Protein AF-A0A7V5F1Z1-F1 (afdb_monomer_lite)

Radius of gyration: 13.35 Å; chains: 1; bounding box: 34×34×30 Å

Secondary structure (DSSP, 8-state):
--SSSS-HHHHHHHHHHHHHTTTS--EEE-SSEEEEE--S-EEEE--TT-EEEEEESS-EEEEEESBSS-EEEEEE-TTS--EEEEEBSSSEEEEEEESS-EEEEEEGGGHHHHHHHHSPTT-

Structure (mmCIF, N/CA/C/O backbone):
data_AF-A0A7V5F1Z1-F1
#
_entry.id   AF-A0A7V5F1Z1-F1
#
loop_
_atom_site.group_PDB
_atom_site.id
_atom_site.type_symbol
_atom_site.label_atom_id
_atom_site.label_alt_id
_atom_site.label_comp_id
_atom_site.label_asym_id
_atom_site.label_entity_id
_atom_site.label_seq_id
_atom_site.pdbx_PDB_ins_code
_atom_site.Cartn_x
_atom_site.Cartn_y
_atom_site.Cartn_z
_atom_site.occupancy
_atom_site.B_iso_or_equiv
_atom_site.auth_seq_id
_atom_site.auth_comp_id
_atom_site.auth_asym_id
_atom_site.auth_atom_id
_atom_site.pdbx_PDB_model_num
ATOM 1 N N . ALA A 1 1 ? -10.907 -19.583 0.694 1.00 43.84 1 ALA A N 1
ATOM 2 C CA . ALA A 1 1 ? -9.709 -19.929 -0.097 1.00 43.84 1 ALA A CA 1
ATOM 3 C C . ALA A 1 1 ? -9.847 -19.458 -1.551 1.00 43.84 1 ALA A C 1
ATOM 5 O O . ALA A 1 1 ? -10.687 -19.985 -2.271 1.00 43.84 1 ALA A O 1
ATOM 6 N N . GLY A 1 2 ? -9.036 -18.472 -1.953 1.00 64.31 2 GLY A N 1
ATOM 7 C CA . GLY A 1 2 ? -8.960 -17.896 -3.307 1.00 64.31 2 GLY A CA 1
ATOM 8 C C . GLY A 1 2 ? -7.517 -17.901 -3.836 1.00 64.31 2 GLY A C 1
ATOM 9 O O . GLY A 1 2 ? -6.840 -18.919 -3.714 1.00 64.31 2 GLY A O 1
ATOM 10 N N . PHE A 1 3 ? -7.046 -16.772 -4.379 1.00 66.44 3 PHE A N 1
ATOM 11 C CA . PHE A 1 3 ? -5.715 -16.599 -4.996 1.00 66.44 3 PHE A CA 1
ATOM 12 C C . PHE A 1 3 ? -4.538 -16.422 -4.008 1.00 66.44 3 PHE A C 1
ATOM 14 O O . PHE A 1 3 ? -3.399 -16.297 -4.446 1.00 66.44 3 PHE A O 1
ATOM 21 N N . MET A 1 4 ? -4.789 -16.426 -2.692 1.00 75.38 4 MET A N 1
ATOM 22 C CA . MET A 1 4 ? -3.782 -16.208 -1.637 1.00 75.38 4 MET A CA 1
ATOM 23 C C . MET A 1 4 ? -3.811 -17.345 -0.596 1.00 75.38 4 MET A C 1
ATOM 25 O O . MET A 1 4 ? -4.891 -17.846 -0.263 1.00 75.38 4 MET A O 1
ATOM 29 N N . GLY A 1 5 ? -2.643 -17.750 -0.081 1.00 68.88 5 GLY A N 1
ATOM 30 C CA . GLY A 1 5 ? -2.493 -18.530 1.157 1.00 68.88 5 GLY A CA 1
ATOM 31 C C . GLY A 1 5 ? -2.394 -20.059 1.044 1.00 68.88 5 GLY A C 1
ATOM 32 O O . GLY A 1 5 ? -2.342 -20.728 2.071 1.00 68.88 5 GLY A O 1
ATOM 33 N N . ARG A 1 6 ? -2.371 -20.650 -0.163 1.00 79.44 6 ARG A N 1
ATOM 34 C CA . ARG A 1 6 ? -2.206 -22.119 -0.334 1.00 79.44 6 ARG A CA 1
ATOM 35 C C . ARG A 1 6 ? -0.936 -22.534 -1.068 1.00 79.44 6 ARG A C 1
ATOM 37 O O . ARG A 1 6 ? -0.283 -23.490 -0.666 1.00 79.44 6 ARG A O 1
ATOM 44 N N . ARG A 1 7 ? -0.611 -21.853 -2.165 1.00 87.00 7 ARG A N 1
ATOM 45 C CA . ARG A 1 7 ? 0.534 -22.162 -3.026 1.00 87.00 7 ARG A CA 1
ATOM 46 C C . ARG A 1 7 ? 1.334 -20.891 -3.263 1.00 87.00 7 ARG A C 1
ATOM 48 O O . ARG A 1 7 ? 0.843 -19.985 -3.930 1.00 87.00 7 ARG A O 1
ATOM 55 N N . LEU A 1 8 ? 2.539 -20.834 -2.699 1.00 88.12 8 LEU A N 1
ATOM 56 C CA . LEU A 1 8 ? 3.380 -19.635 -2.709 1.00 88.12 8 LEU A CA 1
ATOM 57 C C . LEU A 1 8 ? 3.746 -19.187 -4.132 1.00 88.12 8 LEU A C 1
ATOM 59 O O . LEU A 1 8 ? 3.706 -18.004 -4.442 1.00 88.12 8 LEU A O 1
ATOM 63 N N . ASP A 1 9 ? 4.061 -20.135 -5.010 1.00 89.44 9 ASP A N 1
ATOM 64 C CA . ASP A 1 9 ? 4.365 -19.889 -6.421 1.00 89.44 9 ASP A CA 1
ATOM 65 C C . ASP A 1 9 ? 3.186 -19.243 -7.165 1.00 89.44 9 ASP A C 1
ATOM 67 O O . ASP A 1 9 ? 3.363 -18.288 -7.921 1.00 89.44 9 ASP A O 1
ATOM 71 N N . HIS A 1 10 ? 1.968 -19.721 -6.907 1.00 90.19 10 HIS A N 1
ATOM 72 C CA . HIS A 1 10 ? 0.753 -19.141 -7.478 1.00 90.19 10 HIS A CA 1
ATOM 73 C C . HIS A 1 10 ? 0.476 -17.738 -6.935 1.00 90.19 10 HIS A C 1
ATOM 75 O O . HIS A 1 10 ? 0.060 -16.855 -7.683 1.00 90.19 10 HIS A O 1
ATOM 81 N N . GLU A 1 11 ? 0.709 -17.524 -5.645 1.00 91.81 11 GLU A N 1
ATOM 82 C CA . GLU A 1 11 ? 0.494 -16.233 -5.002 1.00 91.81 11 GLU A CA 1
ATOM 83 C C . GLU A 1 11 ? 1.463 -15.171 -5.546 1.00 91.81 11 GLU A C 1
ATOM 85 O O . GLU A 1 11 ? 1.036 -14.088 -5.948 1.00 91.81 11 GLU A O 1
ATOM 90 N N . LEU A 1 12 ? 2.744 -15.526 -5.704 1.00 94.25 12 LEU A N 1
ATOM 91 C CA . LEU A 1 12 ? 3.739 -14.680 -6.369 1.00 94.25 12 LEU A CA 1
ATOM 92 C C . LEU A 1 12 ? 3.349 -14.355 -7.819 1.00 94.25 12 LEU A C 1
ATOM 94 O O . LEU A 1 12 ? 3.514 -13.214 -8.257 1.00 94.25 12 LEU A O 1
ATOM 98 N N . ALA A 1 13 ? 2.795 -15.320 -8.561 1.00 94.81 13 ALA A N 1
ATOM 99 C CA . ALA A 1 13 ? 2.297 -15.078 -9.916 1.00 94.81 13 ALA A CA 1
ATOM 100 C C . ALA A 1 13 ? 1.126 -14.076 -9.937 1.00 94.81 13 ALA A C 1
ATOM 102 O O . ALA A 1 13 ? 1.053 -13.235 -10.833 1.00 94.81 13 ALA A O 1
ATOM 103 N N . CYS A 1 14 ? 0.244 -14.111 -8.934 1.00 95.56 14 CYS A N 1
ATOM 104 C CA . CYS A 1 14 ? -0.856 -13.154 -8.811 1.00 95.56 14 CYS A CA 1
ATOM 105 C C . CYS A 1 14 ? -0.346 -11.740 -8.490 1.00 95.56 14 CYS A C 1
ATOM 107 O O . CYS A 1 14 ? -0.773 -10.778 -9.126 1.00 95.56 14 CYS A O 1
ATOM 109 N N . TYR A 1 15 ? 0.618 -11.602 -7.574 1.00 96.06 15 TYR A N 1
ATOM 110 C CA . TYR A 1 15 ? 1.261 -10.314 -7.280 1.00 96.06 15 TYR A CA 1
ATOM 111 C C . TYR A 1 15 ? 1.991 -9.735 -8.492 1.00 96.06 15 TYR A C 1
ATOM 113 O O . TYR A 1 15 ? 1.895 -8.540 -8.771 1.00 96.06 15 TYR A O 1
ATOM 121 N N . ASN A 1 16 ? 2.672 -10.586 -9.262 1.00 96.44 16 ASN A N 1
ATOM 122 C CA . ASN A 1 16 ? 3.269 -10.183 -10.528 1.00 96.44 16 ASN A CA 1
ATOM 123 C C . ASN A 1 16 ? 2.212 -9.670 -11.521 1.00 96.44 16 ASN A C 1
ATOM 125 O O . ASN A 1 16 ? 2.426 -8.636 -12.152 1.00 96.44 16 ASN A O 1
ATOM 129 N N . ALA A 1 17 ? 1.068 -10.351 -11.638 1.00 96.44 17 ALA A N 1
ATOM 130 C CA . ALA A 1 17 ? -0.012 -9.942 -12.531 1.00 96.44 17 ALA A CA 1
ATOM 131 C C . ALA A 1 17 ? -0.608 -8.575 -12.153 1.00 96.44 17 ALA A C 1
ATOM 133 O O . ALA A 1 17 ? -0.823 -7.762 -13.051 1.00 96.44 17 ALA A O 1
ATOM 134 N N . LEU A 1 18 ? -0.800 -8.294 -10.854 1.00 96.69 18 LEU A N 1
ATOM 135 C CA . LEU A 1 18 ? -1.265 -6.983 -10.374 1.00 96.69 18 LEU A CA 1
ATOM 136 C C . LEU A 1 18 ? -0.378 -5.840 -10.887 1.00 96.69 18 LEU A C 1
ATOM 138 O O . LEU A 1 18 ? -0.879 -4.832 -11.367 1.00 96.69 18 LEU A O 1
ATOM 142 N N . VAL A 1 19 ? 0.944 -6.011 -10.820 1.00 95.25 19 VAL A N 1
ATOM 143 C CA . VAL A 1 19 ? 1.898 -4.968 -11.231 1.00 95.25 19 VAL A CA 1
ATOM 144 C C . VAL A 1 19 ? 2.050 -4.893 -12.750 1.00 95.25 19 VAL A C 1
ATOM 146 O O . VAL A 1 19 ? 2.181 -3.804 -13.304 1.00 95.25 19 VAL A O 1
ATOM 149 N N . ARG A 1 20 ? 2.019 -6.034 -13.452 1.00 95.50 20 ARG A N 1
ATOM 150 C CA . ARG A 1 20 ? 2.104 -6.073 -14.924 1.00 95.50 20 ARG A CA 1
ATOM 151 C C . ARG A 1 20 ? 0.897 -5.444 -15.614 1.00 95.50 20 ARG A C 1
ATOM 153 O O . ARG A 1 20 ? 1.031 -4.996 -16.749 1.00 95.50 20 ARG A O 1
ATOM 160 N N . HIS A 1 21 ? -0.252 -5.428 -14.947 1.00 95.00 21 HIS A N 1
ATOM 161 C CA . HIS A 1 21 ? -1.498 -4.838 -15.429 1.00 95.00 21 HIS A CA 1
ATOM 162 C C . HIS A 1 21 ? -1.904 -3.628 -14.577 1.00 95.00 21 HIS A C 1
ATOM 164 O O . HIS A 1 21 ? -3.065 -3.487 -14.202 1.00 95.00 21 HIS A O 1
ATOM 170 N N . ALA A 1 22 ? -0.931 -2.762 -14.270 1.00 91.50 22 ALA A N 1
ATOM 171 C CA . ALA A 1 22 ? -1.082 -1.577 -13.421 1.00 91.50 22 ALA A CA 1
ATOM 172 C C . ALA A 1 22 ? -2.184 -0.591 -13.869 1.00 91.50 22 ALA A C 1
ATOM 174 O O . ALA A 1 22 ? -2.660 0.213 -13.074 1.00 91.50 22 ALA A O 1
ATOM 175 N N . ASP A 1 23 ? -2.593 -0.630 -15.136 1.00 89.19 23 ASP A N 1
ATOM 176 C CA . ASP A 1 23 ? -3.680 0.176 -15.700 1.00 89.19 23 ASP A CA 1
ATOM 177 C C . ASP A 1 23 ? -5.082 -0.318 -15.300 1.00 89.19 23 ASP A C 1
ATOM 179 O O . ASP A 1 23 ? -6.075 0.370 -15.540 1.00 89.19 23 ASP A O 1
ATOM 183 N N . ARG A 1 24 ? -5.182 -1.507 -14.695 1.00 91.81 24 ARG A N 1
ATOM 184 C CA . ARG A 1 24 ? -6.448 -2.167 -14.372 1.00 91.81 24 ARG A CA 1
ATOM 185 C C . ARG A 1 24 ? -6.612 -2.289 -12.859 1.00 91.81 24 ARG A C 1
ATOM 187 O O . ARG A 1 24 ? -5.892 -3.074 -12.242 1.00 91.81 24 ARG A O 1
ATOM 194 N N . PRO A 1 25 ? -7.586 -1.587 -12.252 1.00 92.94 25 PRO A N 1
ATOM 195 C CA . PRO A 1 25 ? -7.914 -1.781 -10.847 1.00 92.94 25 PRO A CA 1
ATOM 196 C C . PRO A 1 25 ? -8.256 -3.247 -10.572 1.00 92.94 25 PRO A C 1
ATOM 198 O O . PRO A 1 25 ? -9.169 -3.813 -11.174 1.00 92.94 25 PRO A O 1
ATOM 201 N N . CYS A 1 26 ? -7.503 -3.876 -9.675 1.00 96.06 26 CYS A N 1
ATOM 202 C CA . CYS A 1 26 ? -7.697 -5.267 -9.300 1.00 96.06 26 CYS A CA 1
ATOM 203 C C . CYS A 1 26 ? -7.317 -5.458 -7.833 1.00 96.06 26 CYS A C 1
ATOM 205 O O . CYS A 1 26 ? -6.252 -5.015 -7.401 1.00 96.06 26 CYS A O 1
ATOM 207 N N . ILE A 1 27 ? -8.189 -6.133 -7.084 1.00 97.00 27 ILE A N 1
ATOM 208 C CA . ILE A 1 27 ? -7.970 -6.476 -5.682 1.00 97.00 27 ILE A CA 1
ATOM 209 C C . ILE A 1 27 ? -7.997 -7.997 -5.567 1.00 97.00 27 ILE A C 1
ATOM 211 O O . ILE A 1 27 ? -8.997 -8.643 -5.884 1.00 97.00 27 ILE A O 1
ATOM 215 N N . LEU A 1 28 ? -6.898 -8.577 -5.094 1.00 96.50 28 LEU A N 1
ATOM 216 C CA . LEU A 1 28 ? -6.871 -9.965 -4.658 1.00 96.50 28 LEU A CA 1
ATOM 217 C C . LEU A 1 28 ? -7.494 -10.042 -3.270 1.00 96.50 28 LEU A C 1
ATOM 219 O O . LEU A 1 28 ? -7.080 -9.325 -2.362 1.00 96.50 28 LEU A O 1
ATOM 223 N N . VAL A 1 29 ? -8.476 -10.927 -3.108 1.00 95.50 29 VAL A N 1
ATOM 224 C CA . VAL A 1 29 ? -9.164 -11.145 -1.833 1.00 95.50 29 VAL A CA 1
ATOM 225 C C . VAL A 1 29 ? -8.779 -12.513 -1.283 1.00 95.50 29 VAL A C 1
ATOM 227 O O . VAL A 1 29 ? -9.175 -13.560 -1.808 1.00 95.50 29 VAL A O 1
ATOM 230 N N . GLY A 1 30 ? -7.967 -12.493 -0.233 1.00 92.62 30 GLY A N 1
ATOM 231 C CA . GLY A 1 30 ? -7.597 -13.651 0.561 1.00 92.62 30 GLY A CA 1
ATOM 232 C C . GLY A 1 30 ? -8.586 -13.916 1.695 1.00 92.62 30 GLY A C 1
ATOM 233 O O . GLY A 1 30 ? -9.666 -13.335 1.786 1.00 92.62 30 GLY A O 1
ATOM 234 N N . GLU A 1 31 ? -8.224 -14.850 2.569 1.00 92.06 31 GLU A N 1
ATOM 235 C CA . GLU A 1 31 ? -9.021 -15.153 3.760 1.00 92.06 31 GLU A CA 1
ATOM 236 C C . GLU A 1 31 ? -8.889 -14.055 4.819 1.00 92.06 31 GLU A C 1
ATOM 238 O O . GLU A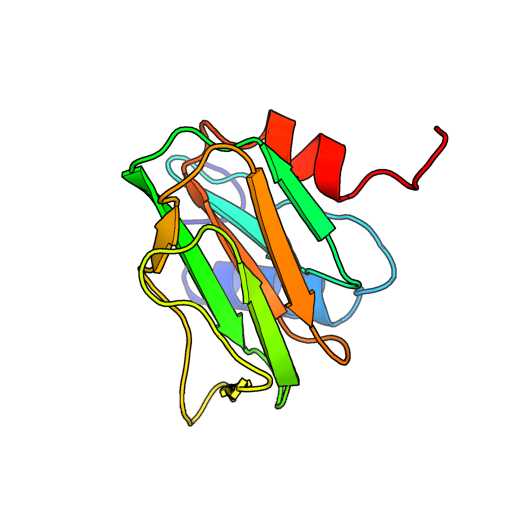 1 31 ? -9.906 -13.567 5.312 1.00 92.06 31 GLU A O 1
ATOM 243 N N . THR A 1 32 ? -7.650 -13.640 5.095 1.00 93.19 32 THR A N 1
ATOM 244 C CA . THR A 1 32 ? -7.281 -12.644 6.112 1.00 93.19 32 THR A CA 1
ATOM 245 C C . THR A 1 32 ? -6.969 -11.272 5.530 1.00 93.19 32 THR A C 1
ATOM 247 O O . THR A 1 32 ? -7.227 -10.257 6.173 1.00 93.19 32 THR A O 1
ATOM 250 N N . ASP A 1 33 ? -6.425 -11.245 4.318 1.00 95.94 33 ASP A N 1
ATOM 251 C CA . ASP A 1 33 ? -5.808 -10.074 3.711 1.00 95.94 33 ASP A CA 1
ATOM 252 C C . ASP A 1 33 ? -6.352 -9.815 2.315 1.00 95.94 33 ASP A C 1
ATOM 254 O O . ASP A 1 33 ? -6.786 -10.731 1.611 1.00 95.94 33 ASP A O 1
ATOM 258 N N . ILE A 1 34 ? -6.276 -8.555 1.915 1.00 97.50 34 ILE A N 1
ATOM 259 C CA . ILE A 1 34 ? -6.422 -8.115 0.535 1.00 97.50 34 ILE A CA 1
ATOM 260 C C . ILE A 1 34 ? -5.093 -7.553 0.043 1.00 97.50 34 ILE A C 1
ATOM 262 O O . ILE A 1 34 ? -4.309 -7.017 0.826 1.00 97.50 34 ILE A O 1
ATOM 266 N N . CYS A 1 35 ? -4.847 -7.661 -1.259 1.00 97.88 35 CYS A N 1
ATOM 267 C CA . CYS A 1 35 ? -3.674 -7.085 -1.906 1.00 97.88 35 CYS A CA 1
ATOM 268 C C . CYS A 1 35 ? -4.073 -6.438 -3.230 1.00 97.88 35 CYS A C 1
ATOM 270 O O . CYS A 1 35 ? -4.788 -7.045 -4.030 1.00 97.88 35 CYS A O 1
ATOM 272 N N . PHE A 1 36 ? -3.605 -5.220 -3.472 1.00 98.00 36 PHE A N 1
ATOM 273 C CA . PHE A 1 36 ? -3.830 -4.506 -4.723 1.00 98.00 36 PHE A CA 1
ATOM 274 C C . PHE A 1 36 ? -2.613 -3.660 -5.092 1.00 98.00 36 PHE A C 1
ATOM 276 O O . PHE A 1 36 ? -1.790 -3.313 -4.245 1.00 98.00 36 PHE A O 1
ATOM 283 N N . HIS A 1 37 ? -2.479 -3.341 -6.376 1.00 97.94 37 HIS A N 1
ATOM 284 C CA . HIS A 1 37 ? -1.467 -2.400 -6.853 1.00 97.94 37 HIS A CA 1
ATOM 285 C C . HIS A 1 37 ? -1.975 -0.965 -6.667 1.00 97.94 37 HIS A C 1
ATOM 287 O O . HIS A 1 37 ? -3.139 -0.692 -6.941 1.00 97.94 37 HIS A O 1
ATOM 293 N N . ALA A 1 38 ? -1.116 -0.057 -6.198 1.00 96.50 38 ALA A N 1
ATOM 294 C CA . ALA A 1 38 ? -1.388 1.377 -6.138 1.00 96.50 38 ALA A CA 1
ATOM 295 C C . ALA A 1 38 ? -0.836 2.064 -7.404 1.00 96.50 38 ALA A C 1
ATOM 297 O O . ALA A 1 38 ? 0.376 2.286 -7.495 1.00 96.50 38 ALA A O 1
ATOM 298 N N . PRO A 1 39 ? -1.685 2.407 -8.394 1.00 89.62 39 PRO A N 1
ATOM 299 C CA . PRO A 1 39 ? -1.215 2.940 -9.674 1.00 89.62 39 PRO A CA 1
ATOM 300 C C . PRO A 1 39 ? -0.986 4.452 -9.673 1.00 89.62 39 PRO A C 1
ATOM 302 O O . PRO A 1 39 ? -0.367 4.987 -10.590 1.00 89.62 39 PRO A O 1
ATOM 305 N N . ARG A 1 40 ? -1.504 5.148 -8.663 1.00 92.94 40 ARG A N 1
ATOM 306 C CA . ARG A 1 40 ? -1.490 6.605 -8.512 1.00 92.94 40 ARG A CA 1
ATOM 307 C C . ARG A 1 40 ? -1.631 6.961 -7.030 1.00 92.94 40 ARG A C 1
ATOM 309 O O . ARG A 1 40 ? -1.936 6.064 -6.238 1.00 92.94 40 ARG A O 1
ATOM 316 N N . PRO A 1 41 ? -1.476 8.241 -6.652 1.00 96.19 41 PRO A N 1
ATOM 317 C CA . PRO A 1 41 ? -1.869 8.691 -5.328 1.00 96.19 41 PRO A CA 1
ATOM 318 C C . PRO A 1 41 ? -3.310 8.294 -5.003 1.00 96.19 41 PRO A C 1
ATOM 320 O O . PRO A 1 41 ? -4.217 8.454 -5.830 1.00 96.19 41 PRO A O 1
ATOM 323 N N . LEU A 1 42 ? -3.493 7.748 -3.807 1.00 95.69 42 LEU A N 1
ATOM 324 C CA . LEU A 1 42 ? -4.774 7.282 -3.301 1.00 95.69 42 LEU A CA 1
ATOM 325 C C . LEU A 1 42 ? -4.973 7.724 -1.856 1.00 95.69 42 LEU A C 1
ATOM 327 O O . LEU A 1 42 ? -4.017 7.955 -1.109 1.00 95.69 42 LEU A O 1
ATOM 331 N N . THR A 1 43 ? -6.239 7.829 -1.479 1.00 97.44 43 THR A N 1
ATOM 332 C CA . THR A 1 43 ? -6.673 8.131 -0.120 1.00 97.44 43 THR A CA 1
ATOM 333 C C . THR A 1 43 ? -7.625 7.034 0.316 1.00 97.44 43 THR A C 1
ATOM 335 O O . THR A 1 43 ? -8.503 6.650 -0.451 1.00 97.44 43 THR A O 1
ATOM 338 N N . MET A 1 44 ? -7.438 6.533 1.530 1.00 97.50 44 MET A N 1
ATOM 339 C CA . MET A 1 44 ? -8.292 5.526 2.150 1.00 97.50 44 MET A CA 1
ATOM 340 C C . MET A 1 44 ? -8.795 6.054 3.488 1.00 97.50 44 MET A C 1
ATOM 342 O O . MET A 1 44 ? -8.047 6.720 4.209 1.00 97.50 44 MET A O 1
ATOM 346 N N . THR A 1 45 ? -10.032 5.706 3.824 1.00 97.94 45 THR A N 1
ATOM 347 C CA . THR A 1 45 ? -10.569 5.857 5.176 1.00 97.94 45 THR A CA 1
ATOM 348 C C . THR A 1 45 ? -10.417 4.520 5.896 1.00 97.94 45 THR A C 1
ATOM 350 O O . THR A 1 45 ? -11.045 3.541 5.504 1.00 97.94 45 THR A O 1
ATOM 353 N N . LEU A 1 46 ? -9.543 4.444 6.898 1.00 98.00 46 LEU A N 1
ATOM 354 C CA . LEU A 1 46 ? -9.209 3.223 7.635 1.00 98.00 46 LEU A CA 1
ATOM 355 C C . LEU A 1 46 ? -9.398 3.442 9.134 1.00 98.00 46 LEU A C 1
ATOM 357 O O . LEU A 1 46 ? -9.090 4.509 9.642 1.00 98.00 46 LEU A O 1
ATOM 361 N N . GLU A 1 47 ? -9.805 2.415 9.872 1.00 97.25 47 GLU A N 1
ATOM 362 C CA . GLU A 1 47 ? -9.795 2.482 11.338 1.00 97.25 47 GLU A CA 1
ATOM 363 C C . GLU A 1 47 ? -8.362 2.723 11.853 1.00 97.25 47 GLU A C 1
ATOM 365 O O . GLU A 1 47 ? -7.436 2.048 11.381 1.00 97.25 47 GLU A O 1
ATOM 370 N N . PRO A 1 48 ? -8.128 3.642 12.809 1.00 97.62 48 PRO A N 1
ATOM 371 C CA . PRO A 1 48 ? -6.829 3.777 13.462 1.00 97.62 48 PRO A CA 1
ATOM 372 C C . PRO A 1 48 ? -6.392 2.458 14.115 1.00 97.62 48 PRO A C 1
ATOM 374 O O . PRO A 1 48 ? -7.192 1.744 14.716 1.00 97.62 48 PRO A O 1
ATOM 377 N N . GLY A 1 49 ? -5.107 2.126 14.014 1.00 97.69 49 GLY A N 1
ATOM 378 C CA . GLY A 1 49 ? -4.571 0.847 14.485 1.00 97.69 49 GLY A CA 1
ATOM 379 C C . GLY A 1 49 ? -4.605 -0.274 13.441 1.00 97.69 49 GLY A C 1
ATOM 380 O O . GLY A 1 49 ? -4.154 -1.388 13.711 1.00 97.69 49 GLY A O 1
ATOM 381 N N . MET A 1 50 ? -5.122 -0.014 12.238 1.00 97.50 50 MET A N 1
ATOM 382 C CA . MET A 1 50 ? -5.189 -1.006 11.172 1.00 97.50 50 MET A CA 1
ATOM 383 C C . MET A 1 50 ? -3.831 -1.193 10.497 1.00 97.50 50 MET A C 1
ATOM 385 O O . MET A 1 50 ? -3.154 -0.232 10.138 1.00 97.50 50 MET A O 1
ATOM 389 N N . ARG A 1 51 ? -3.439 -2.451 10.263 1.00 98.06 51 ARG A N 1
ATOM 390 C CA . ARG A 1 51 ? -2.217 -2.766 9.513 1.00 98.06 51 ARG A CA 1
ATOM 391 C C . ARG A 1 51 ? -2.308 -2.218 8.087 1.00 98.06 51 ARG A C 1
ATOM 393 O O . ARG A 1 51 ? -3.247 -2.529 7.361 1.00 98.06 51 ARG A O 1
ATOM 400 N N . VAL A 1 52 ? -1.258 -1.524 7.660 1.00 98.38 52 VAL A N 1
ATOM 401 C CA . VAL A 1 52 ? -1.055 -1.071 6.282 1.00 98.38 52 VAL A CA 1
ATOM 402 C C . VAL A 1 52 ? 0.336 -1.501 5.838 1.00 98.38 52 VAL A C 1
ATOM 404 O O . VAL A 1 52 ? 1.328 -1.052 6.391 1.00 98.38 52 VAL A O 1
ATOM 407 N N . SER A 1 53 ? 0.458 -2.403 4.869 1.00 98.31 53 SER A N 1
ATOM 408 C CA . SER A 1 53 ? 1.778 -2.815 4.367 1.00 98.31 53 SER A CA 1
ATOM 409 C C . SER A 1 53 ? 2.001 -2.315 2.950 1.00 98.31 53 SER A C 1
ATOM 411 O O . SER A 1 53 ? 1.166 -2.533 2.077 1.00 98.31 53 SER A O 1
ATOM 413 N N . LEU A 1 54 ? 3.146 -1.670 2.737 1.00 98.25 54 LEU A N 1
ATOM 414 C CA . LEU A 1 54 ? 3.581 -1.135 1.454 1.00 98.25 54 LEU A CA 1
ATOM 415 C C . LEU A 1 54 ? 4.757 -1.978 0.953 1.00 98.25 54 LEU A C 1
ATOM 417 O O . LEU A 1 54 ? 5.865 -1.886 1.492 1.00 98.25 54 LEU A O 1
ATOM 421 N N . PHE A 1 55 ? 4.523 -2.816 -0.057 1.00 98.25 55 PHE A N 1
ATOM 422 C CA . PHE A 1 55 ? 5.552 -3.697 -0.609 1.00 98.25 55 PHE A CA 1
ATOM 423 C C . PHE A 1 55 ? 5.944 -3.279 -2.037 1.00 98.25 55 PHE A C 1
ATOM 425 O O . PHE A 1 55 ? 5.106 -3.331 -2.940 1.00 98.25 55 PHE A O 1
ATOM 432 N N . PRO A 1 56 ? 7.201 -2.869 -2.275 1.00 97.88 56 PRO A N 1
ATOM 433 C CA . PRO A 1 56 ? 7.692 -2.548 -3.610 1.00 97.88 56 PRO A C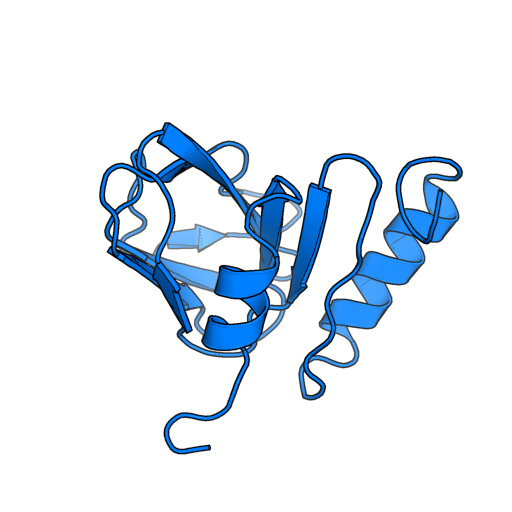A 1
ATOM 434 C C . PRO A 1 56 ? 8.021 -3.822 -4.405 1.00 97.88 56 PRO A C 1
ATOM 436 O O . PRO A 1 56 ? 8.794 -4.664 -3.969 1.00 97.88 56 PRO A O 1
ATOM 439 N N . MET A 1 57 ? 7.479 -3.934 -5.611 1.00 97.38 57 MET A N 1
ATOM 440 C CA . MET A 1 57 ? 7.827 -4.914 -6.651 1.00 97.38 57 MET A CA 1
ATOM 441 C C . MET A 1 57 ? 8.736 -4.308 -7.738 1.00 97.38 57 MET A C 1
ATOM 443 O O . MET A 1 57 ? 9.169 -5.013 -8.647 1.00 97.38 57 MET A O 1
ATOM 447 N N . ALA A 1 58 ? 9.024 -3.008 -7.645 1.00 96.06 58 ALA A N 1
ATOM 448 C CA . ALA A 1 58 ? 9.987 -2.253 -8.443 1.00 96.06 58 ALA A CA 1
ATOM 449 C C . ALA A 1 58 ? 10.592 -1.135 -7.575 1.00 96.06 58 ALA A C 1
ATOM 451 O O . ALA A 1 58 ? 10.100 -0.880 -6.474 1.00 96.06 58 ALA A O 1
ATOM 452 N N . GLU A 1 59 ? 11.640 -0.466 -8.054 1.00 97.31 59 GLU A N 1
ATOM 453 C CA . GLU A 1 59 ? 12.102 0.771 -7.417 1.00 97.31 59 GLU A CA 1
ATOM 454 C C . GLU A 1 59 ? 11.021 1.852 -7.549 1.00 97.31 59 GLU A C 1
ATOM 456 O O . GLU A 1 59 ? 10.579 2.168 -8.653 1.00 97.31 59 GLU A O 1
ATOM 461 N N . VAL A 1 60 ? 10.572 2.401 -6.420 1.00 97.19 60 VAL A N 1
ATOM 462 C CA . VAL A 1 60 ? 9.504 3.406 -6.374 1.00 97.19 60 VAL A CA 1
ATOM 463 C C . VAL A 1 60 ? 9.743 4.378 -5.227 1.00 97.19 60 VAL A C 1
ATOM 465 O O . VAL A 1 60 ? 10.115 3.982 -4.124 1.00 97.19 60 VAL A O 1
ATOM 468 N N . VAL A 1 61 ? 9.521 5.667 -5.477 1.00 98.12 61 VAL A N 1
ATOM 469 C CA . VAL A 1 61 ? 9.547 6.698 -4.433 1.00 98.12 61 VAL A CA 1
ATOM 470 C C . VAL A 1 61 ? 8.134 6.887 -3.900 1.00 98.12 61 VAL A C 1
ATOM 472 O O . VAL A 1 61 ? 7.202 7.065 -4.683 1.00 98.12 61 VAL A O 1
ATOM 475 N N . VAL A 1 62 ? 7.962 6.849 -2.580 1.00 98.38 62 VAL A N 1
ATOM 476 C CA . VAL A 1 62 ? 6.643 6.905 -1.939 1.00 98.38 62 VAL A CA 1
ATOM 477 C C . VAL A 1 62 ? 6.609 7.989 -0.871 1.00 98.38 62 VAL A C 1
ATOM 479 O O . VAL A 1 62 ? 7.520 8.083 -0.048 1.00 98.38 62 VAL A O 1
ATOM 482 N N . SER A 1 63 ? 5.531 8.771 -0.865 1.00 98.50 63 SER A N 1
ATOM 483 C CA . SER A 1 63 ? 5.138 9.592 0.282 1.00 98.50 63 SER A CA 1
ATOM 484 C C . SER A 1 63 ? 3.856 9.050 0.913 1.00 98.50 63 SER A C 1
ATOM 486 O O . SER A 1 63 ? 3.023 8.476 0.209 1.00 98.50 63 SER A O 1
ATOM 488 N N . SER A 1 64 ? 3.678 9.226 2.219 1.00 98.19 64 SER A N 1
ATOM 489 C CA . SER A 1 64 ? 2.452 8.820 2.908 1.00 98.19 64 SER A CA 1
ATOM 490 C C . SER A 1 64 ? 2.169 9.661 4.146 1.00 98.19 64 SER A C 1
ATOM 492 O O . SER A 1 64 ? 3.108 10.020 4.853 1.00 98.19 64 SER A O 1
ATOM 494 N N . THR A 1 65 ? 0.891 9.858 4.463 1.00 98.56 65 THR A N 1
ATOM 495 C CA . THR A 1 65 ? 0.427 10.506 5.701 1.00 98.56 65 THR A CA 1
ATOM 496 C C . THR A 1 65 ? -0.620 9.650 6.411 1.00 98.56 65 THR A C 1
ATOM 498 O O . THR A 1 65 ? -1.246 8.780 5.797 1.00 98.56 65 THR A O 1
ATOM 501 N 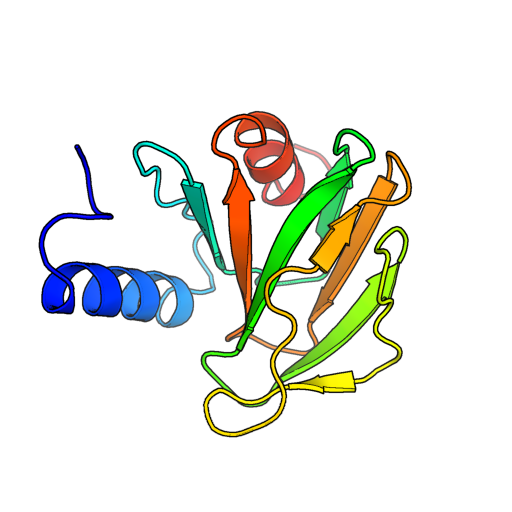N . GLY A 1 66 ? -0.791 9.864 7.717 1.00 98.12 66 GLY A N 1
ATOM 502 C CA . GLY A 1 66 ? -1.761 9.111 8.526 1.00 98.12 66 GLY A CA 1
ATOM 503 C C . GLY A 1 66 ? -1.308 7.686 8.861 1.00 98.12 66 GLY A C 1
ATOM 504 O O . GLY A 1 66 ? -2.118 6.855 9.275 1.00 98.12 66 GLY A O 1
ATOM 505 N N . LEU A 1 67 ? -0.015 7.399 8.684 1.00 98.12 67 LEU A N 1
ATOM 506 C CA . LEU A 1 67 ? 0.628 6.141 9.058 1.00 98.12 67 LEU A CA 1
ATOM 507 C C . LEU A 1 67 ? 1.560 6.352 10.257 1.00 98.12 67 LEU A C 1
ATOM 509 O O . LEU A 1 67 ? 2.108 7.433 10.449 1.00 98.12 67 LEU A O 1
ATOM 513 N N . ARG A 1 68 ? 1.801 5.306 11.052 1.00 98.31 68 ARG A N 1
ATOM 514 C CA . ARG A 1 68 ? 2.727 5.344 12.196 1.00 98.31 68 ARG A CA 1
ATOM 515 C C . ARG A 1 68 ? 4.150 5.666 11.760 1.00 98.31 68 ARG A C 1
ATOM 517 O O . ARG A 1 68 ? 4.838 6.430 12.432 1.00 98.31 68 ARG A O 1
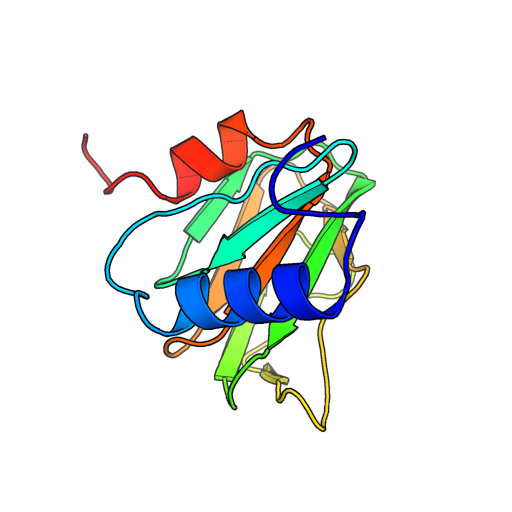ATOM 524 N N . TRP A 1 69 ? 4.587 5.070 10.656 1.00 97.31 69 TRP A N 1
ATOM 525 C CA . TRP A 1 69 ? 5.868 5.373 10.028 1.00 97.31 69 TRP A CA 1
ATOM 526 C C . TRP A 1 69 ? 5.603 6.063 8.695 1.00 97.31 69 TRP A C 1
ATOM 528 O O . TRP A 1 69 ? 5.522 5.408 7.656 1.00 97.31 69 TRP A O 1
ATOM 538 N N . GLU A 1 70 ? 5.404 7.379 8.738 1.00 97.00 70 GLU A N 1
ATOM 539 C CA . GLU A 1 70 ? 5.195 8.177 7.531 1.00 97.00 70 GLU A CA 1
ATOM 540 C C . GLU A 1 70 ? 6.413 8.115 6.601 1.00 97.00 70 GLU A C 1
ATOM 542 O O . GLU A 1 70 ? 7.568 8.006 7.030 1.00 97.00 70 GLU A O 1
ATOM 547 N N . LEU A 1 71 ? 6.141 8.164 5.301 1.00 97.19 71 LEU A N 1
ATOM 548 C CA . LEU A 1 71 ? 7.146 8.190 4.256 1.00 97.19 71 LEU A CA 1
ATOM 549 C C . LEU A 1 71 ? 7.194 9.606 3.690 1.00 97.19 71 LEU A C 1
ATOM 551 O O . LEU A 1 71 ? 6.179 10.127 3.233 1.00 97.19 71 LEU A O 1
ATOM 555 N N . ASP A 1 72 ? 8.377 10.210 3.677 1.00 97.50 72 ASP A N 1
ATOM 556 C CA . ASP A 1 72 ? 8.627 11.476 2.989 1.00 97.50 72 ASP A CA 1
ATOM 557 C C . ASP A 1 72 ? 9.563 11.224 1.808 1.00 97.50 72 ASP A C 1
ATOM 559 O O . ASP A 1 72 ? 10.769 11.034 1.985 1.00 97.50 72 ASP A O 1
ATOM 563 N N . ARG A 1 73 ? 8.976 11.134 0.605 1.00 97.44 73 ARG A N 1
ATOM 564 C CA . ARG A 1 73 ? 9.661 10.839 -0.664 1.00 97.44 73 ARG A CA 1
ATOM 565 C C . ARG A 1 73 ? 10.704 9.725 -0.519 1.00 97.44 73 ARG A C 1
ATOM 567 O O . ARG A 1 73 ? 11.843 9.844 -0.976 1.00 97.44 73 ARG A O 1
ATOM 574 N N . MET A 1 74 ? 10.309 8.642 0.140 1.00 97.69 74 MET A N 1
ATOM 575 C CA . MET A 1 74 ? 11.193 7.547 0.505 1.00 97.69 74 MET A CA 1
ATOM 576 C C . MET A 1 74 ? 11.394 6.603 -0.686 1.00 97.69 74 MET A C 1
ATOM 578 O O . MET A 1 74 ? 10.396 6.094 -1.202 1.00 97.69 74 MET A O 1
ATOM 582 N N . PRO A 1 75 ? 12.636 6.306 -1.111 1.00 97.75 75 PRO A N 1
ATOM 583 C CA . PRO A 1 75 ? 12.882 5.244 -2.076 1.00 97.75 75 PRO A CA 1
ATOM 584 C C . PRO A 1 75 ? 12.648 3.873 -1.430 1.00 97.75 75 PRO A C 1
ATOM 586 O O . PRO A 1 75 ? 13.230 3.548 -0.391 1.00 97.75 75 PRO A O 1
ATOM 589 N N . LEU A 1 76 ? 11.804 3.066 -2.065 1.00 98.19 76 LEU A N 1
ATOM 590 C CA . LEU A 1 76 ? 11.547 1.670 -1.736 1.00 98.19 76 LEU A CA 1
ATOM 591 C C . LEU A 1 76 ? 11.979 0.783 -2.910 1.00 98.19 76 LEU A C 1
ATOM 593 O O . LEU A 1 76 ? 11.886 1.192 -4.066 1.00 98.19 76 LEU A O 1
ATOM 597 N N . ALA A 1 77 ? 12.438 -0.434 -2.623 1.00 97.69 77 ALA A N 1
ATOM 598 C CA . ALA A 1 77 ? 12.839 -1.406 -3.641 1.00 97.69 77 ALA A CA 1
ATOM 599 C C . ALA A 1 77 ? 12.624 -2.846 -3.145 1.00 97.69 77 ALA A C 1
ATOM 601 O O . ALA A 1 77 ? 12.816 -3.096 -1.952 1.00 97.69 77 ALA A O 1
ATOM 602 N N . PRO A 1 78 ? 12.293 -3.812 -4.025 1.00 96.38 78 PRO A N 1
ATOM 603 C CA . PRO A 1 78 ? 12.033 -5.200 -3.621 1.00 96.38 78 PRO A CA 1
ATOM 604 C C . PRO A 1 78 ? 13.237 -5.885 -2.955 1.00 96.38 78 PRO A C 1
ATOM 606 O O . PRO A 1 78 ? 13.056 -6.774 -2.130 1.00 96.38 78 PRO A O 1
ATOM 609 N N . TRP A 1 79 ? 14.463 -5.472 -3.295 1.00 95.19 79 TRP A N 1
ATOM 610 C CA . TRP A 1 79 ? 15.719 -5.957 -2.697 1.00 95.19 79 TRP A CA 1
ATOM 611 C C . TRP A 1 79 ? 16.313 -4.988 -1.661 1.00 95.19 79 TRP A C 1
ATOM 613 O O . TRP A 1 79 ? 17.454 -5.161 -1.234 1.00 95.19 79 TRP A O 1
ATOM 623 N N . GLY A 1 80 ? 15.578 -3.934 -1.306 1.00 95.88 80 GLY A N 1
ATOM 624 C CA . GLY A 1 80 ? 16.055 -2.845 -0.463 1.00 95.88 80 GLY A CA 1
ATOM 625 C C . GLY A 1 80 ? 15.089 -2.534 0.672 1.00 95.88 80 GLY A C 1
ATOM 626 O O . GLY A 1 80 ? 14.582 -3.424 1.354 1.00 95.88 80 GLY A O 1
ATOM 627 N N . ARG A 1 81 ? 14.851 -1.240 0.900 1.00 95.25 81 ARG A N 1
ATOM 628 C CA . ARG A 1 81 ? 13.892 -0.787 1.908 1.00 95.25 81 ARG A CA 1
ATOM 629 C C . ARG A 1 81 ? 12.464 -1.082 1.448 1.00 95.25 81 ARG A C 1
ATOM 631 O O . ARG A 1 81 ? 12.098 -0.767 0.318 1.00 95.25 81 ARG A O 1
ATOM 638 N N . ILE A 1 82 ? 11.655 -1.610 2.361 1.00 95.12 82 ILE A N 1
ATOM 639 C CA . ILE A 1 82 ? 10.216 -1.850 2.185 1.00 95.12 82 ILE A CA 1
ATOM 640 C C . ILE A 1 82 ? 9.428 -1.168 3.316 1.00 95.12 82 ILE A C 1
ATOM 642 O O . ILE A 1 82 ? 10.013 -0.797 4.335 1.00 95.12 82 ILE A O 1
ATOM 646 N N . GLY A 1 83 ? 8.115 -0.991 3.145 1.00 90.12 83 GLY A N 1
ATOM 647 C CA . GLY A 1 83 ? 7.213 -0.346 4.112 1.00 90.12 83 GLY A CA 1
ATOM 648 C C . GLY A 1 83 ? 6.187 -1.309 4.718 1.00 90.12 83 GLY A C 1
ATOM 649 O O . GLY A 1 83 ? 5.025 -0.947 4.905 1.00 90.12 83 GLY A O 1
ATOM 650 N N . THR A 1 84 ? 6.571 -2.565 4.947 1.00 91.50 84 THR A N 1
ATOM 651 C CA . THR A 1 84 ? 5.673 -3.612 5.459 1.00 91.50 84 THR A CA 1
ATOM 652 C C . THR A 1 84 ? 5.384 -3.466 6.948 1.00 91.50 84 THR A C 1
ATOM 654 O O . THR A 1 84 ? 6.249 -3.034 7.707 1.00 91.50 84 THR A O 1
ATOM 657 N N . SER A 1 85 ? 4.196 -3.911 7.364 1.00 86.69 85 SER A N 1
ATOM 658 C CA . SER A 1 85 ? 3.714 -3.859 8.750 1.00 86.69 85 SER A CA 1
ATOM 659 C C . SER A 1 85 ? 3.623 -2.443 9.327 1.00 86.69 85 SER A C 1
ATOM 661 O O . SER A 1 85 ? 3.824 -2.264 10.525 1.00 86.69 85 SER A O 1
ATOM 663 N N . ASN A 1 86 ? 3.303 -1.449 8.491 1.00 96.69 86 ASN A N 1
ATOM 664 C CA . ASN A 1 86 ? 2.903 -0.123 8.957 1.00 96.69 86 ASN A CA 1
ATOM 665 C C . ASN A 1 86 ? 1.506 -0.179 9.594 1.00 96.69 86 ASN A C 1
ATOM 667 O O . ASN A 1 86 ? 0.826 -1.209 9.558 1.00 96.69 86 ASN A O 1
ATOM 671 N N . GLU A 1 87 ? 1.076 0.922 10.188 1.00 98.12 87 GLU A N 1
ATOM 672 C CA . GLU A 1 87 ? -0.204 1.006 10.882 1.00 98.12 87 GLU A CA 1
ATOM 673 C C . GLU A 1 87 ? -0.835 2.373 10.639 1.00 98.12 87 GLU A C 1
ATOM 675 O O . GLU A 1 87 ? -0.121 3.374 10.661 1.00 98.12 87 GLU A O 1
ATOM 680 N N . SER A 1 88 ? -2.145 2.436 10.410 1.00 98.31 88 SER A N 1
ATOM 681 C CA . SER A 1 88 ? -2.875 3.704 10.380 1.00 98.31 88 SER A CA 1
ATOM 682 C C . SER A 1 88 ? -2.869 4.348 11.768 1.00 98.31 88 SER A C 1
ATOM 684 O O . SER A 1 88 ? -3.105 3.699 12.785 1.00 98.31 88 SER A O 1
ATOM 686 N N . THR A 1 89 ? -2.606 5.647 11.823 1.00 98.19 89 THR A N 1
ATOM 687 C CA . THR A 1 89 ? -2.688 6.457 13.052 1.00 98.19 89 THR A CA 1
ATOM 688 C C . THR A 1 89 ? -3.850 7.439 13.028 1.00 98.19 89 THR A C 1
ATOM 690 O O . THR A 1 89 ? -4.216 7.977 14.070 1.00 98.19 89 THR A O 1
ATOM 693 N N . ALA A 1 90 ? -4.443 7.651 11.856 1.00 96.19 90 ALA A N 1
ATOM 694 C CA . ALA A 1 90 ? -5.604 8.494 11.635 1.00 96.19 90 ALA A CA 1
ATOM 695 C C . ALA A 1 90 ? -6.594 7.781 10.711 1.00 96.19 90 ALA A C 1
ATOM 697 O O . ALA A 1 90 ? -6.219 6.849 9.998 1.00 96.19 90 ALA A O 1
ATOM 698 N N . GLU A 1 91 ? -7.838 8.262 10.697 1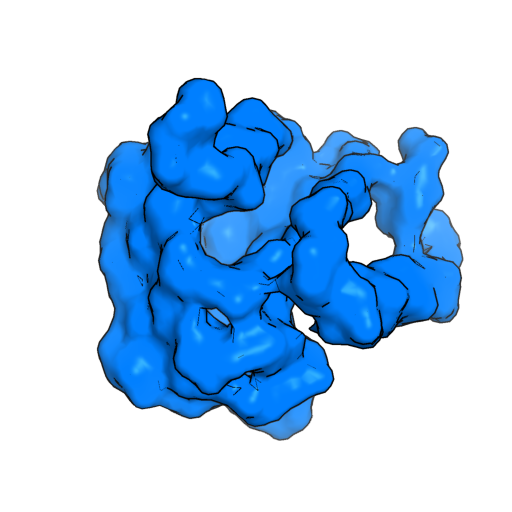.00 96.69 91 GLU A N 1
ATOM 699 C CA . GLU A 1 91 ? -8.864 7.739 9.793 1.00 96.69 91 GLU A CA 1
ATOM 700 C C . GLU A 1 91 ? -8.473 7.917 8.326 1.00 96.69 91 GLU A C 1
ATOM 702 O O . GLU A 1 91 ? -8.626 7.019 7.508 1.00 96.69 91 GLU A O 1
ATOM 707 N N . ARG A 1 92 ? -7.922 9.084 7.987 1.00 98.00 92 ARG A N 1
ATOM 708 C CA . ARG A 1 92 ? -7.525 9.420 6.623 1.00 98.00 92 ARG A CA 1
ATOM 709 C C . ARG A 1 92 ? -6.064 9.053 6.389 1.00 98.00 92 ARG A C 1
ATOM 711 O O . ARG A 1 92 ? -5.173 9.701 6.933 1.00 98.00 92 ARG A O 1
ATOM 718 N N . VAL A 1 93 ? -5.836 8.058 5.536 1.00 98.50 93 VAL A N 1
ATOM 719 C CA . VAL A 1 93 ? -4.505 7.612 5.103 1.00 98.50 93 VAL A CA 1
ATOM 720 C C . VAL A 1 93 ? -4.289 7.996 3.646 1.00 98.50 93 VAL A C 1
ATOM 722 O O . VAL A 1 93 ? -5.086 7.638 2.779 1.00 98.50 93 VAL A O 1
ATOM 725 N N . GLU A 1 94 ? -3.191 8.689 3.357 1.00 98.38 94 GLU A N 1
ATOM 726 C CA . GLU A 1 94 ? -2.781 9.009 1.988 1.00 98.38 94 GLU A CA 1
ATOM 727 C C . GLU A 1 94 ? -1.501 8.262 1.629 1.00 98.38 94 GLU A C 1
ATOM 729 O O . GLU A 1 94 ? -0.555 8.217 2.415 1.00 98.38 94 GLU A O 1
ATOM 734 N N . ILE A 1 95 ? -1.452 7.698 0.423 1.00 98.25 95 ILE A N 1
ATOM 735 C CA . ILE A 1 95 ? -0.264 7.033 -0.117 1.00 98.25 95 ILE A CA 1
ATOM 736 C C . ILE A 1 95 ? -0.055 7.525 -1.546 1.00 98.25 95 ILE A C 1
ATOM 738 O O . ILE A 1 95 ? -0.944 7.416 -2.388 1.00 98.25 95 ILE A O 1
ATOM 742 N N . ALA A 1 96 ? 1.132 8.056 -1.825 1.00 98.19 96 ALA A N 1
ATOM 743 C CA . ALA A 1 96 ? 1.497 8.666 -3.096 1.00 98.19 96 ALA A CA 1
ATOM 744 C C . ALA A 1 96 ? 2.760 8.006 -3.678 1.00 98.19 96 ALA A C 1
ATOM 746 O O . ALA A 1 96 ? 3.874 8.468 -3.407 1.00 98.19 96 ALA A O 1
ATOM 747 N N . PRO A 1 97 ? 2.615 6.925 -4.469 1.00 97.25 97 PRO A N 1
ATOM 748 C CA . PRO A 1 97 ? 3.721 6.355 -5.229 1.00 97.25 97 PRO A CA 1
ATOM 749 C C . PRO A 1 97 ? 4.047 7.202 -6.468 1.00 97.25 97 PRO A C 1
ATOM 751 O O . PRO A 1 97 ? 3.155 7.674 -7.174 1.00 97.25 97 PRO A O 1
ATOM 754 N N . GLN A 1 98 ? 5.336 7.348 -6.770 1.00 96.81 98 GLN A N 1
ATOM 755 C CA . GLN A 1 98 ? 5.845 7.964 -7.998 1.00 96.81 98 GLN A CA 1
ATOM 756 C C . GLN A 1 98 ? 6.189 6.876 -9.025 1.00 96.81 98 GLN A C 1
ATOM 758 O O . GLN A 1 98 ? 7.357 6.575 -9.261 1.00 96.81 98 GLN A O 1
ATOM 763 N N . GLY A 1 99 ? 5.157 6.265 -9.611 1.00 91.38 99 GLY A N 1
ATOM 764 C CA . GLY A 1 99 ? 5.281 5.193 -10.605 1.00 91.38 99 GLY A CA 1
ATOM 765 C C . GLY A 1 99 ? 4.625 3.873 -10.173 1.00 91.38 99 GLY A C 1
ATOM 766 O O . GLY A 1 99 ? 4.129 3.760 -9.050 1.00 91.38 99 GLY A O 1
ATOM 767 N N . PRO A 1 100 ? 4.575 2.870 -11.071 1.00 94.06 100 PRO A N 1
ATOM 768 C CA . PRO A 1 100 ? 3.990 1.566 -10.775 1.00 94.06 100 PRO A CA 1
ATOM 769 C C . PRO A 1 100 ? 4.907 0.719 -9.879 1.00 94.06 100 PRO A C 1
ATOM 771 O O . PRO A 1 100 ? 6.061 1.054 -9.635 1.00 94.06 100 PRO A O 1
ATOM 774 N N . GLY A 1 101 ? 4.399 -0.428 -9.421 1.00 96.44 101 GLY A N 1
ATOM 775 C CA . GLY A 1 101 ? 5.184 -1.394 -8.651 1.00 96.44 101 GLY A CA 1
ATOM 776 C C . GLY A 1 101 ? 4.982 -1.355 -7.143 1.00 96.44 101 GLY A C 1
ATOM 777 O O . GLY A 1 101 ? 5.610 -2.148 -6.459 1.00 96.44 101 GLY A O 1
ATOM 778 N N . LEU A 1 102 ? 4.102 -0.513 -6.602 1.00 98.06 102 LEU A N 1
ATOM 779 C CA . LEU A 1 102 ? 3.773 -0.546 -5.177 1.00 98.06 102 LEU A CA 1
ATOM 780 C C . LEU A 1 102 ? 2.530 -1.405 -4.914 1.00 98.06 102 LEU A C 1
ATOM 782 O O . LEU A 1 102 ? 1.440 -1.069 -5.373 1.00 98.06 102 LEU A O 1
ATOM 786 N N . LEU A 1 103 ? 2.681 -2.490 -4.159 1.00 98.38 103 LEU A N 1
ATOM 787 C CA . LEU A 1 103 ? 1.555 -3.249 -3.622 1.00 98.38 103 LEU A CA 1
ATOM 788 C C . LEU A 1 103 ? 1.146 -2.695 -2.258 1.00 98.38 103 LEU A C 1
ATOM 790 O O . LEU A 1 103 ? 2.001 -2.396 -1.421 1.00 98.38 103 LEU A O 1
ATOM 794 N N . ILE A 1 104 ? -0.162 -2.616 -2.032 1.00 98.38 104 ILE A N 1
ATOM 795 C CA . ILE A 1 104 ? -0.774 -2.307 -0.744 1.00 98.38 104 ILE A CA 1
ATOM 796 C C . ILE A 1 104 ? -1.455 -3.570 -0.235 1.00 98.38 104 ILE A C 1
ATOM 798 O O . ILE A 1 104 ? -2.251 -4.185 -0.946 1.00 98.38 104 ILE A O 1
ATOM 802 N N . ILE A 1 105 ? -1.128 -3.954 0.996 1.00 98.12 105 ILE A N 1
ATOM 803 C CA . ILE A 1 105 ? -1.696 -5.125 1.664 1.00 98.12 105 ILE A CA 1
ATOM 804 C C . ILE A 1 105 ? -2.379 -4.655 2.945 1.00 98.12 105 ILE A C 1
ATOM 806 O O . ILE A 1 105 ? -1.745 -4.025 3.801 1.00 98.12 105 ILE A O 1
ATOM 810 N N . LEU A 1 106 ? -3.667 -4.968 3.064 1.00 98.19 106 LEU A N 1
ATOM 811 C CA . LEU A 1 106 ? -4.533 -4.574 4.175 1.00 98.19 106 LEU A CA 1
ATOM 812 C C . LEU A 1 106 ? -5.268 -5.800 4.729 1.00 98.19 106 LEU A C 1
ATOM 814 O O . LEU A 1 106 ? -5.499 -6.756 3.984 1.00 98.19 106 LEU A O 1
ATOM 818 N N . PRO A 1 107 ? -5.723 -5.767 5.994 1.00 97.44 107 PRO A N 1
ATOM 819 C CA . PRO A 1 107 ? -6.720 -6.709 6.475 1.00 97.44 107 PRO A CA 1
ATOM 820 C C . PRO A 1 107 ? -7.954 -6.709 5.572 1.00 97.44 107 PRO A C 1
ATOM 822 O O . PRO A 1 107 ? -8.391 -5.665 5.093 1.00 97.44 107 PRO A O 1
ATOM 825 N N . ARG A 1 108 ? -8.574 -7.876 5.397 1.00 96.19 108 ARG A N 1
ATOM 826 C CA . ARG A 1 108 ? -9.761 -8.042 4.548 1.00 96.19 108 ARG A CA 1
ATOM 827 C C . ARG A 1 108 ? -10.930 -7.129 4.925 1.00 96.19 108 ARG A C 1
ATOM 829 O O . ARG A 1 108 ? -11.720 -6.778 4.056 1.00 96.19 108 ARG A O 1
ATOM 836 N N . ALA A 1 109 ? -11.026 -6.729 6.192 1.00 97.31 109 ALA A N 1
ATOM 837 C CA . ALA A 1 109 ? -12.028 -5.774 6.664 1.00 97.31 109 ALA A CA 1
ATOM 838 C C . ALA A 1 109 ? -11.944 -4.400 5.964 1.00 97.31 109 ALA A C 1
ATOM 840 O O . ALA A 1 109 ? -12.938 -3.690 5.926 1.00 97.31 109 ALA A O 1
ATOM 841 N N . ALA A 1 110 ? -10.798 -4.048 5.372 1.00 98.00 110 ALA A N 1
ATOM 842 C CA . ALA A 1 110 ? -10.591 -2.800 4.637 1.00 98.00 110 ALA A CA 1
ATOM 843 C C . ALA A 1 110 ? -10.984 -2.872 3.148 1.00 98.00 110 ALA A C 1
ATOM 845 O O . ALA A 1 110 ? -10.595 -1.999 2.373 1.00 98.00 110 ALA A O 1
ATOM 846 N N . LEU A 1 111 ? -11.693 -3.922 2.712 1.00 97.88 111 LEU A N 1
ATOM 847 C CA . LEU A 1 111 ? -12.037 -4.111 1.298 1.00 97.88 111 LEU A CA 1
ATOM 848 C C . LEU A 1 111 ? -12.826 -2.932 0.724 1.00 97.88 111 LEU A C 1
ATOM 850 O O . LEU A 1 111 ? -12.485 -2.468 -0.360 1.00 97.88 111 LEU A O 1
ATOM 854 N N . ASP A 1 112 ? -13.816 -2.422 1.452 1.00 97.44 112 ASP A N 1
ATOM 855 C CA . ASP A 1 112 ? -14.642 -1.308 0.976 1.00 97.44 112 ASP A CA 1
ATOM 856 C C . ASP A 1 112 ? -13.801 -0.033 0.796 1.00 97.44 112 ASP A C 1
ATOM 858 O O . ASP A 1 112 ? -13.824 0.576 -0.272 1.00 97.44 112 ASP A O 1
ATOM 862 N N . ALA A 1 113 ? -12.935 0.285 1.765 1.00 97.50 113 ALA A N 1
ATOM 863 C CA . ALA A 1 113 ? -11.999 1.407 1.667 1.00 97.50 113 ALA A CA 1
ATOM 864 C C . ALA A 1 113 ? -11.020 1.266 0.484 1.00 97.50 113 ALA A C 1
ATOM 866 O O . ALA A 1 113 ? -10.689 2.249 -0.180 1.00 97.50 113 ALA A O 1
ATOM 867 N N . ALA A 1 114 ? -10.558 0.045 0.193 1.00 97.44 114 ALA A N 1
ATOM 868 C CA . ALA A 1 114 ? -9.699 -0.221 -0.959 1.00 97.44 114 ALA A CA 1
ATOM 869 C C . ALA A 1 114 ? -10.445 -0.048 -2.295 1.00 97.44 114 ALA A C 1
ATOM 871 O O . ALA A 1 114 ? -9.870 0.475 -3.251 1.00 97.44 114 ALA A O 1
ATOM 872 N N . ILE A 1 115 ? -11.715 -0.464 -2.367 1.00 96.56 115 ILE A N 1
ATOM 873 C CA . ILE A 1 115 ? -12.565 -0.257 -3.547 1.00 96.56 115 ILE A CA 1
ATOM 874 C C . ILE A 1 115 ? -12.741 1.242 -3.797 1.00 96.56 115 ILE A C 1
ATOM 876 O O . ILE A 1 115 ? -12.445 1.705 -4.898 1.00 96.56 115 ILE A O 1
ATOM 880 N N . GLU A 1 116 ? -13.145 2.001 -2.777 1.00 95.62 116 GLU A N 1
ATOM 881 C CA . GLU A 1 116 ? -13.331 3.454 -2.866 1.00 95.62 116 GLU A CA 1
ATOM 882 C C . GLU A 1 116 ? -12.059 4.171 -3.334 1.00 95.62 116 GLU A C 1
ATOM 884 O O . GLU A 1 116 ? -12.108 5.001 -4.243 1.00 95.62 116 GLU A O 1
ATOM 889 N N . ALA A 1 117 ? -10.899 3.802 -2.785 1.00 95.38 117 ALA A N 1
ATOM 890 C CA . ALA A 1 117 ? -9.617 4.410 -3.136 1.00 95.38 117 ALA A CA 1
ATOM 891 C C . ALA A 1 117 ? -9.194 4.172 -4.599 1.00 95.38 117 ALA A C 1
ATOM 893 O O . ALA A 1 117 ? -8.485 4.995 -5.193 1.00 95.38 117 ALA A O 1
ATOM 894 N N . LEU A 1 118 ? -9.605 3.043 -5.185 1.00 94.31 118 LEU A N 1
ATOM 895 C CA . LEU A 1 118 ? -9.283 2.675 -6.563 1.00 94.31 118 LEU A CA 1
ATOM 896 C C . LEU A 1 118 ? -10.267 3.245 -7.589 1.00 94.31 118 LEU A C 1
ATOM 898 O O . LEU A 1 118 ? -9.899 3.371 -8.764 1.00 94.31 118 LEU A O 1
ATOM 902 N N . LEU A 1 119 ? -11.474 3.638 -7.171 1.00 90.44 119 LEU A N 1
ATOM 903 C CA . LEU A 1 119 ? -12.425 4.302 -8.057 1.00 90.44 119 LEU A CA 1
ATOM 904 C C . LEU A 1 119 ? -11.849 5.631 -8.582 1.00 90.44 119 LEU A C 1
ATOM 906 O O . LEU A 1 119 ? -11.099 6.321 -7.879 1.00 90.44 119 LEU A O 1
ATOM 910 N N . PRO A 1 120 ? -12.146 6.006 -9.838 1.00 76.56 120 PRO A N 1
ATOM 911 C CA . PRO A 1 120 ? -11.809 7.328 -10.350 1.00 76.56 120 PRO A CA 1
ATOM 912 C C . PRO A 1 120 ? -12.467 8.411 -9.490 1.00 76.56 120 PRO A C 1
ATOM 914 O O . PRO A 1 120 ? -13.616 8.263 -9.077 1.00 76.56 120 PRO A O 1
ATOM 917 N N . ALA A 1 121 ? -11.771 9.523 -9.251 1.00 64.19 121 ALA A N 1
ATOM 918 C CA . ALA A 1 121 ? -12.391 10.671 -8.600 1.00 64.19 121 ALA A CA 1
ATOM 919 C C . ALA A 1 121 ? -13.545 11.194 -9.481 1.00 64.19 121 ALA A C 1
ATOM 921 O O . ALA A 1 121 ? -13.301 11.635 -10.604 1.00 64.19 121 ALA A O 1
ATOM 922 N N . GLY A 1 122 ? -14.781 11.130 -8.973 1.00 55.75 122 GLY A N 1
ATOM 923 C CA . GLY A 1 122 ? -15.984 11.622 -9.657 1.00 55.75 122 GLY A CA 1
ATOM 924 C C . GLY A 1 122 ? -16.848 10.569 -10.365 1.00 55.75 122 GLY A C 1
ATOM 925 O O . GLY A 1 122 ? -17.577 10.942 -11.284 1.00 55.75 122 GLY A O 1
ATOM 926 N N . ALA A 1 123 ? -16.752 9.292 -9.978 1.00 43.72 123 ALA A N 1
ATOM 927 C CA . ALA A 1 123 ? -17.725 8.258 -10.352 1.00 43.72 123 ALA A CA 1
ATOM 928 C C . ALA A 1 123 ? -18.992 8.314 -9.483 1.00 43.72 123 ALA A C 1
ATOM 930 O O . ALA A 1 123 ? -18.860 8.631 -8.279 1.00 43.72 123 ALA A O 1
#

pLDDT: mean 93.41, std 9.8, range [43.72, 98.56]

Sequence (123 aa):
AGFMGRRLDHELACYNALVRHADRPCILV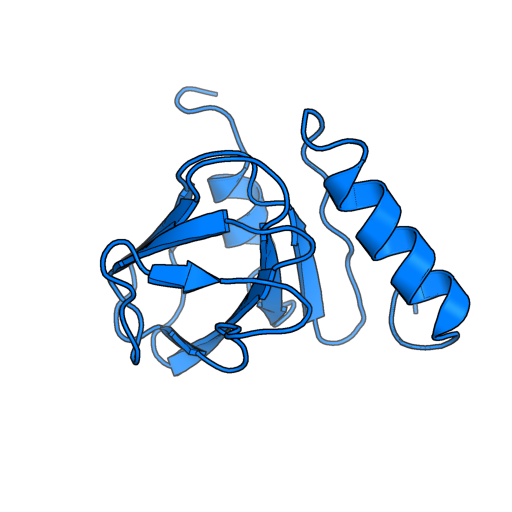GETDICFHAPRPLTMTLEPGMRVSLFPMAEVVVSSTGLRWELDRMPLAPWGRIGTSNESTAERVEIAPQGPGLLIILPRAALDAAIEALLPAGA

Foldseek 3Di:
DFQDDDDPVSVVVVLVVQQVPLVDWDWDADPWKIKHKDAFKWKFQDDFFWWKWKAFPAFKFKAKPQKPDTGDRDTDGNPDDTRGRITGHHRIMIMGIPGTGIMIMTTNVRVVRSVVRPDDPPD